Protein AF-A0A372EVT5-F1 (afdb_monomer)

pLDDT: mean 82.45, std 13.85, range [43.69, 95.5]

Nearest PDB structures (foldseek):
  3b7c-assembly1_A-2  TM=5.847E-01  e=1.276E-02  Shewanella oneidensis MR-1
  1mwt-assembly2_B  TM=5.780E-01  e=2.822E-02  Staphylococcus aureus
  6w3f-assembly2_B  TM=5.045E-01  e=1.356E-02  synthetic construct
  1tuh-assembly1_A-2  TM=5.624E-01  e=3.831E-02  uncultured bacterium
  7yyh-assembly1_P  TM=3.808E-01  e=1.764E-01  Homo sapiens

Foldseek 3Di:
DDPPPDQPFDDAQAAEPPHTHDPLVRVLVVCQQQLVLVVSLCSQQVPQVPHSVVCVVVSVVSCVVAVRHADHKHWPDWDADPQGKIKTWMWGHHPPDPQTKIKIWIWHQDPNDIHTHDIDIDSDVVVVVVVVD

Solvent-accessible surface area (backbone atoms only — not comparable to full-atom values): 7514 Å² total; per-residue (Å²): 135,85,80,79,82,64,82,72,70,37,82,65,71,38,50,42,87,90,54,83,46,46,54,63,59,33,58,33,49,49,26,47,39,56,25,39,39,66,63,21,44,54,66,44,30,76,62,42,83,62,58,55,73,78,45,48,65,65,36,54,52,46,40,72,76,31,66,73,31,38,76,48,46,32,36,81,43,69,49,79,46,91,92,61,31,37,39,37,36,32,39,33,36,40,96,87,47,98,66,39,41,24,37,35,42,30,33,33,66,56,98,85,41,71,39,40,66,46,73,50,71,36,70,44,57,67,66,54,54,58,77,75,112

Mean predicted aligned error: 7.37 Å

Secondary structure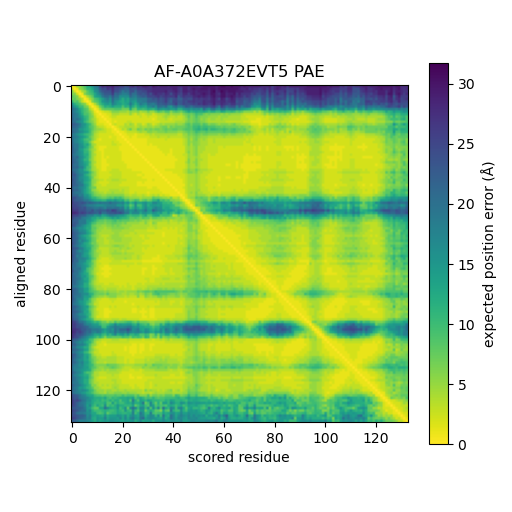 (DSSP, 8-state):
--------PPPPSSB-TTPPP-HHHHHHHHHHHHT-HHHHHHHHHTTTSS-THHHHHHHHHHHHH-TT--SEEEEEEEEE-TTS-EEEEEEEEETTEEEEEEEEEEEEEETTEEEEEEEEEES-HHHHHHTT-

Structure (mmCIF, N/CA/C/O backbone):
data_AF-A0A372EVT5-F1
#
_entry.id   AF-A0A372EVT5-F1
#
loop_
_atom_site.group_PDB
_atom_site.id
_atom_site.type_symbol
_atom_site.label_atom_id
_atom_site.label_alt_id
_atom_site.label_comp_id
_atom_site.label_asym_id
_atom_site.label_entity_id
_atom_site.label_seq_id
_atom_site.pdbx_PDB_ins_code
_atom_site.Cartn_x
_atom_site.Cartn_y
_atom_site.Cartn_z
_atom_site.occupancy
_atom_site.B_iso_or_equiv
_atom_site.auth_seq_id
_atom_site.auth_comp_id
_atom_site.auth_asym_id
_atom_site.auth_atom_id
_atom_site.pdbx_PDB_model_num
ATOM 1 N N . MET A 1 1 ? -18.360 27.352 20.301 1.00 43.69 1 MET A N 1
ATOM 2 C CA . MET A 1 1 ? -18.389 26.711 18.971 1.00 43.69 1 MET A CA 1
ATOM 3 C C . MET A 1 1 ? -17.326 25.631 18.978 1.00 43.69 1 MET A C 1
ATOM 5 O O . MET A 1 1 ? -16.151 25.964 18.977 1.00 43.69 1 MET A O 1
ATOM 9 N N . ALA A 1 2 ? -17.726 24.369 19.123 1.00 45.50 2 ALA A N 1
ATOM 10 C CA . ALA A 1 2 ? -16.804 23.247 19.009 1.00 45.50 2 ALA A CA 1
ATOM 11 C C . ALA A 1 2 ? -16.562 22.998 17.514 1.00 45.50 2 ALA A C 1
ATOM 13 O O . ALA A 1 2 ? -17.506 22.678 16.794 1.00 45.50 2 ALA A O 1
ATOM 14 N N . LEU A 1 3 ? -15.332 23.214 17.042 1.00 46.44 3 LEU A N 1
ATOM 15 C CA . LEU A 1 3 ? -14.901 22.692 15.749 1.00 46.44 3 LEU A CA 1
ATOM 16 C C . LEU A 1 3 ? -14.783 21.176 15.912 1.00 46.44 3 LEU A C 1
ATOM 18 O O . LEU A 1 3 ? -13.859 20.691 16.562 1.00 46.44 3 LEU A O 1
ATOM 22 N N . CYS A 1 4 ? -15.733 20.432 15.355 1.00 46.97 4 CYS A N 1
ATOM 23 C CA . CYS A 1 4 ? -15.548 19.009 15.128 1.00 46.97 4 CYS A CA 1
ATOM 24 C C . CYS A 1 4 ? -14.438 18.869 14.082 1.00 46.97 4 CYS A C 1
ATOM 26 O O . CYS A 1 4 ? -14.676 19.108 12.899 1.00 46.97 4 CYS A O 1
ATOM 28 N N . ALA A 1 5 ? -13.225 18.530 14.516 1.00 47.09 5 ALA A N 1
ATOM 29 C CA . ALA A 1 5 ? -12.211 17.990 13.626 1.00 47.09 5 ALA A CA 1
ATOM 30 C C . ALA A 1 5 ? -12.727 16.624 13.155 1.00 47.09 5 ALA A C 1
ATOM 32 O O . ALA A 1 5 ? -12.564 15.615 13.837 1.00 47.09 5 ALA A O 1
ATOM 33 N N . GLY A 1 6 ? -13.468 16.616 12.045 1.00 51.91 6 GLY A N 1
ATOM 34 C CA . GLY A 1 6 ? -13.701 15.382 11.305 1.00 51.91 6 GLY A CA 1
ATOM 35 C C . GLY A 1 6 ? -12.352 14.817 10.850 1.00 51.91 6 GLY A C 1
ATOM 36 O O . GLY A 1 6 ? -11.395 15.590 10.729 1.00 51.91 6 GLY A O 1
ATOM 37 N N . PRO A 1 7 ? -12.245 13.497 10.623 1.00 50.44 7 PRO A N 1
ATOM 38 C CA . PRO A 1 7 ? -11.045 12.940 10.016 1.00 50.44 7 PRO A CA 1
ATOM 39 C C . PRO A 1 7 ? -10.782 13.701 8.713 1.00 50.44 7 PRO A C 1
ATOM 41 O O . PRO A 1 7 ? -11.707 13.921 7.927 1.00 50.44 7 PRO A O 1
ATOM 44 N N . ALA A 1 8 ? -9.553 14.185 8.532 1.00 51.84 8 ALA A N 1
ATOM 45 C CA . ALA A 1 8 ? -9.148 14.773 7.269 1.00 51.84 8 ALA A CA 1
ATOM 46 C C . ALA A 1 8 ? -9.315 13.679 6.210 1.00 51.84 8 ALA A C 1
ATOM 48 O O . ALA A 1 8 ? -8.655 12.647 6.275 1.00 51.84 8 ALA A O 1
ATOM 49 N N . MET A 1 9 ? -10.275 13.850 5.301 1.00 57.94 9 MET A N 1
ATOM 50 C CA . MET A 1 9 ? -10.335 12.990 4.129 1.00 57.94 9 MET A CA 1
ATOM 51 C C . MET A 1 9 ? -9.080 13.294 3.316 1.00 57.94 9 MET A C 1
ATOM 53 O O . MET A 1 9 ? -8.897 14.438 2.890 1.00 57.94 9 MET A O 1
ATOM 57 N N . ALA A 1 10 ? -8.216 12.297 3.151 1.00 71.50 10 ALA A N 1
ATOM 58 C CA . ALA A 1 10 ? -7.014 12.424 2.343 1.00 71.50 10 ALA A CA 1
ATOM 59 C C . ALA A 1 10 ? -7.391 12.729 0.884 1.00 71.50 10 ALA A C 1
ATOM 61 O O . ALA A 1 10 ? -8.439 12.284 0.402 1.00 71.50 10 ALA A O 1
ATOM 62 N N . GLU A 1 11 ? -6.526 13.429 0.147 1.00 82.00 11 GLU A N 1
ATOM 63 C CA . GLU A 1 11 ? -6.609 13.370 -1.314 1.00 82.00 11 GLU A CA 1
ATOM 64 C C . GLU A 1 11 ? -6.221 11.949 -1.756 1.00 82.00 11 GLU A C 1
ATOM 66 O O . GLU A 1 11 ? -5.151 11.465 -1.376 1.00 82.00 11 GLU A O 1
ATOM 71 N N . PRO A 1 12 ? -7.082 11.248 -2.513 1.00 89.62 12 PRO A N 1
ATOM 72 C CA . PRO A 1 12 ? -6.817 9.870 -2.889 1.00 89.62 12 PRO A CA 1
ATOM 73 C C . PRO A 1 12 ? -5.645 9.787 -3.868 1.00 89.62 12 PRO A C 1
ATOM 75 O O . PRO A 1 12 ? -5.625 10.474 -4.888 1.00 89.62 12 PRO A O 1
ATOM 78 N N . VAL A 1 13 ? -4.693 8.900 -3.580 1.00 93.00 13 VAL A N 1
ATOM 79 C CA . VAL A 1 13 ? -3.556 8.604 -4.463 1.00 93.00 13 VAL A CA 1
ATOM 80 C C . VAL A 1 13 ? -3.992 7.689 -5.602 1.00 93.00 13 VAL A C 1
ATOM 82 O O . VAL A 1 13 ? -3.556 7.846 -6.741 1.00 93.00 13 VAL A O 1
ATOM 85 N N . CYS A 1 14 ? -4.866 6.734 -5.290 1.00 92.25 14 CYS A N 1
ATOM 86 C CA . CYS A 1 14 ? -5.422 5.781 -6.243 1.00 92.25 14 CYS A CA 1
ATOM 87 C C . CYS A 1 14 ? -6.884 6.106 -6.553 1.00 92.25 14 CYS A C 1
ATOM 89 O O . CYS A 1 14 ? -7.592 6.674 -5.725 1.00 92.25 14 CYS A O 1
ATOM 91 N N . GLU A 1 15 ? -7.383 5.702 -7.723 1.00 93.38 15 GLU A N 1
ATOM 92 C CA . GLU A 1 15 ? -8.813 5.830 -8.028 1.00 93.38 15 GLU A CA 1
ATOM 93 C C . GLU A 1 15 ? -9.647 5.059 -6.989 1.00 93.38 15 GLU A C 1
ATOM 95 O O . GLU A 1 15 ? -9.461 3.855 -6.817 1.00 93.38 15 GLU A O 1
ATOM 100 N N . MET A 1 16 ? -10.577 5.732 -6.299 1.00 89.75 16 MET A N 1
ATOM 101 C CA . MET A 1 16 ? -11.230 5.146 -5.120 1.00 89.75 16 MET A CA 1
ATOM 102 C C . MET A 1 16 ? -12.525 4.372 -5.380 1.00 89.75 16 MET A C 1
ATOM 104 O O . MET A 1 16 ? -13.017 3.752 -4.452 1.00 89.75 16 MET A O 1
ATOM 108 N N . ARG A 1 17 ? -13.118 4.367 -6.581 1.00 85.06 17 ARG A N 1
ATOM 109 C CA . ARG A 1 17 ? -14.335 3.577 -6.927 1.00 85.06 17 ARG A CA 1
ATOM 110 C C . ARG A 1 17 ? -15.441 3.496 -5.845 1.00 85.06 17 ARG A C 1
ATOM 112 O O . ARG A 1 17 ? -16.116 2.479 -5.710 1.00 85.06 17 ARG A O 1
ATOM 119 N N . GLY A 1 18 ? -15.661 4.583 -5.100 1.00 82.44 18 GLY A N 1
ATOM 120 C CA . GLY A 1 18 ? -16.662 4.665 -4.024 1.00 82.44 18 GLY A CA 1
ATOM 121 C C . GLY A 1 18 ? -16.158 4.334 -2.609 1.00 82.44 18 GLY A C 1
ATOM 122 O O . GLY A 1 18 ? -16.954 4.350 -1.674 1.00 82.44 18 GLY A O 1
ATOM 123 N N . ALA A 1 19 ? -14.866 4.059 -2.443 1.00 89.38 19 ALA A N 1
ATOM 124 C CA . ALA A 1 19 ? -14.169 3.941 -1.166 1.00 89.38 19 ALA A CA 1
ATOM 125 C C . ALA A 1 19 ? -13.772 5.316 -0.590 1.00 89.38 19 ALA A C 1
ATOM 127 O O . ALA A 1 19 ? -13.763 6.329 -1.293 1.00 89.38 19 ALA A O 1
ATOM 128 N N . GLU A 1 20 ? -13.436 5.340 0.701 1.00 91.31 20 GLU A N 1
ATOM 129 C CA . GLU A 1 20 ? -12.976 6.535 1.422 1.00 91.31 20 GLU A CA 1
ATOM 130 C C . GLU A 1 20 ? -11.455 6.531 1.579 1.00 91.31 20 GLU A C 1
ATOM 132 O O . GLU A 1 20 ? -10.876 5.495 1.882 1.00 91.31 20 GLU A O 1
ATOM 137 N N . ALA A 1 21 ? -10.804 7.675 1.389 1.00 91.69 21 ALA A N 1
ATOM 138 C CA . ALA A 1 21 ? -9.355 7.783 1.503 1.00 91.69 21 ALA A CA 1
ATOM 139 C C . ALA A 1 21 ? -8.927 7.992 2.962 1.00 91.69 21 ALA A C 1
ATOM 141 O O . ALA A 1 21 ? -9.398 8.915 3.630 1.00 91.69 21 ALA A O 1
ATOM 142 N N . TYR A 1 22 ? -8.014 7.146 3.439 1.00 90.31 22 TYR A N 1
ATOM 143 C CA . TYR A 1 22 ? -7.432 7.231 4.779 1.00 90.31 22 TYR A CA 1
ATOM 144 C C . TYR A 1 22 ? -5.963 7.635 4.679 1.00 90.31 22 TYR A C 1
ATOM 146 O O . TYR A 1 22 ? -5.194 6.943 4.015 1.00 90.31 22 TYR A O 1
ATOM 154 N N . ASP A 1 23 ? -5.558 8.693 5.389 1.00 90.19 23 ASP A N 1
ATOM 155 C CA . ASP A 1 23 ? -4.210 9.280 5.293 1.00 90.19 23 ASP A CA 1
ATOM 156 C C . ASP A 1 23 ? -3.080 8.239 5.364 1.00 90.19 23 ASP A C 1
ATOM 158 O O . ASP A 1 23 ? -2.168 8.256 4.541 1.00 90.19 23 ASP A O 1
ATOM 162 N N . VAL A 1 24 ? -3.147 7.296 6.314 1.00 89.00 24 VAL A N 1
ATOM 163 C CA . VAL A 1 24 ? -2.105 6.267 6.480 1.00 89.00 24 VAL A CA 1
ATOM 164 C C . VAL A 1 24 ? -2.037 5.306 5.288 1.00 89.00 24 VAL A C 1
ATOM 166 O O . VAL A 1 24 ? -0.950 4.909 4.875 1.00 89.00 24 VAL A O 1
ATOM 169 N N . LEU A 1 25 ? -3.189 4.957 4.709 1.00 92.62 25 LEU A N 1
ATOM 170 C CA . LEU A 1 25 ? -3.279 4.036 3.578 1.00 92.62 25 LEU A CA 1
ATOM 171 C C . LEU A 1 25 ? -2.830 4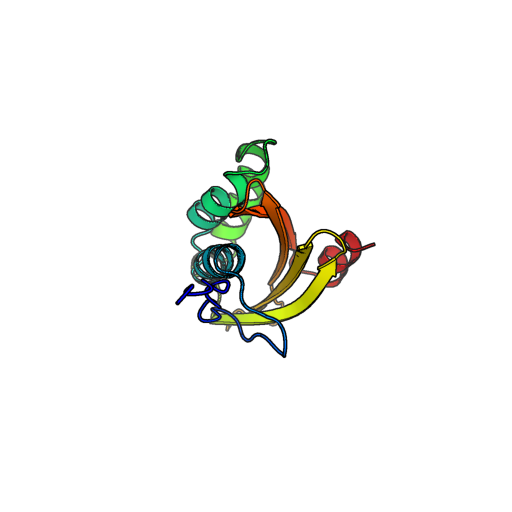.731 2.293 1.00 92.62 25 LEU A C 1
ATOM 173 O O . LEU A 1 25 ? -2.027 4.174 1.548 1.00 92.62 25 LEU A O 1
ATOM 177 N N . GLU A 1 26 ? -3.277 5.965 2.061 1.00 93.88 26 GLU A N 1
ATOM 178 C CA . GLU A 1 26 ? -2.848 6.765 0.911 1.00 93.88 26 GLU A CA 1
ATOM 179 C C . GLU A 1 26 ? -1.347 7.073 0.965 1.00 93.88 26 GLU A C 1
ATOM 181 O O . GLU A 1 26 ? -0.656 6.921 -0.041 1.00 93.88 26 GLU A O 1
ATOM 186 N N . ALA A 1 27 ? -0.803 7.411 2.139 1.00 92.00 27 ALA A N 1
ATOM 187 C CA . ALA A 1 27 ? 0.629 7.653 2.301 1.00 92.00 27 ALA A CA 1
ATOM 188 C C . ALA A 1 27 ? 1.475 6.417 1.955 1.00 92.00 27 ALA A C 1
ATOM 190 O O . ALA A 1 27 ? 2.520 6.555 1.324 1.00 92.00 27 ALA A O 1
ATOM 191 N N . SER A 1 28 ? 1.034 5.212 2.329 1.00 92.81 28 SER A N 1
ATOM 192 C CA . SER A 1 28 ? 1.710 3.971 1.935 1.00 92.81 28 SER A CA 1
ATOM 193 C C . SER A 1 28 ? 1.539 3.666 0.445 1.00 92.81 28 SER A C 1
ATOM 195 O O . SER A 1 28 ? 2.513 3.316 -0.221 1.00 92.81 28 SER A O 1
ATOM 197 N N . LYS A 1 29 ? 0.335 3.849 -0.113 1.00 94.88 29 LYS A N 1
ATOM 198 C CA . LYS A 1 29 ? 0.078 3.649 -1.549 1.00 94.88 29 LYS A CA 1
ATOM 199 C C . LYS A 1 29 ? 0.891 4.606 -2.423 1.00 94.88 29 LYS A C 1
ATOM 201 O O . LYS A 1 29 ? 1.320 4.198 -3.496 1.00 94.88 29 LYS A O 1
ATOM 206 N N . ALA A 1 30 ? 1.154 5.830 -1.963 1.00 95.50 30 ALA A N 1
ATOM 207 C CA . ALA A 1 30 ? 1.984 6.801 -2.675 1.00 95.50 30 ALA A CA 1
ATOM 208 C C . ALA A 1 30 ? 3.415 6.309 -2.895 1.00 95.50 30 ALA A C 1
ATOM 210 O O . ALA A 1 30 ? 3.943 6.464 -3.994 1.00 95.50 30 ALA A O 1
ATOM 211 N N . GLU A 1 31 ? 4.042 5.712 -1.881 1.00 95.12 31 GLU A N 1
ATOM 212 C CA . GLU A 1 31 ? 5.407 5.198 -2.032 1.00 95.12 31 GLU A CA 1
ATOM 213 C C . GLU A 1 31 ? 5.425 3.911 -2.856 1.00 95.12 31 GLU A C 1
ATOM 215 O O . GLU A 1 31 ? 6.266 3.760 -3.740 1.00 95.12 31 GLU A O 1
ATOM 220 N N . PHE A 1 32 ? 4.425 3.042 -2.664 1.00 94.00 32 PHE A N 1
ATOM 221 C CA . PHE A 1 32 ? 4.270 1.838 -3.478 1.00 94.00 32 PHE A CA 1
ATOM 222 C C . PHE A 1 32 ? 4.095 2.176 -4.967 1.00 94.00 32 PHE A C 1
ATOM 224 O O . PHE A 1 32 ? 4.736 1.562 -5.814 1.00 94.00 32 PHE A O 1
ATOM 231 N N . LEU A 1 33 ? 3.290 3.199 -5.290 1.00 95.19 33 LEU A N 1
ATOM 232 C CA . LEU A 1 33 ? 3.082 3.693 -6.656 1.00 95.19 33 LEU A CA 1
ATOM 233 C C . LEU A 1 33 ? 4.392 4.165 -7.301 1.00 95.19 33 LEU A C 1
ATOM 235 O O . LEU A 1 33 ? 4.635 3.867 -8.464 1.00 95.19 33 LEU A O 1
ATOM 239 N N . LYS A 1 34 ? 5.249 4.862 -6.547 1.00 94.94 34 LYS A N 1
ATOM 240 C CA . LYS A 1 34 ? 6.547 5.361 -7.033 1.00 94.94 34 LYS A CA 1
ATOM 241 C C . LYS A 1 34 ? 7.627 4.279 -7.137 1.00 94.94 34 LYS A C 1
ATOM 243 O O . LYS A 1 34 ? 8.702 4.568 -7.652 1.00 94.94 34 LYS A O 1
ATOM 248 N N . GLY A 1 35 ? 7.378 3.079 -6.611 1.00 92.94 35 GLY A N 1
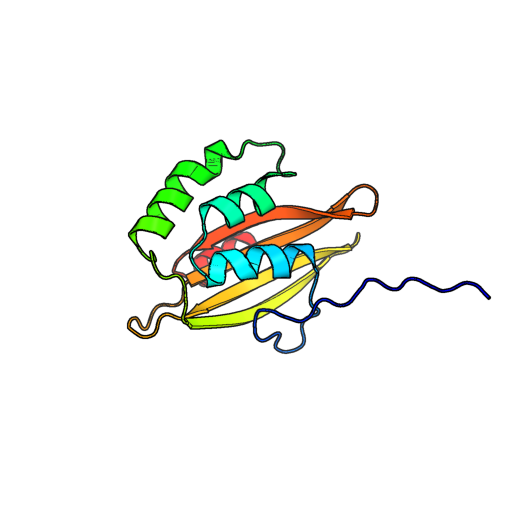ATOM 249 C CA . GLY A 1 35 ? 8.398 2.036 -6.476 1.00 92.94 35 GLY A CA 1
ATOM 250 C C . GLY A 1 35 ? 9.379 2.272 -5.323 1.00 92.94 35 GLY A C 1
ATOM 251 O O . GLY A 1 35 ? 10.395 1.586 -5.237 1.00 92.94 35 GLY A O 1
ATOM 252 N N . ASP A 1 36 ? 9.087 3.209 -4.413 1.00 94.75 36 ASP A N 1
ATOM 253 C CA . ASP A 1 36 ? 9.872 3.416 -3.192 1.00 94.75 36 ASP A CA 1
ATOM 254 C C . ASP A 1 36 ? 9.439 2.404 -2.120 1.00 94.75 36 ASP A C 1
ATOM 256 O O . ASP A 1 36 ? 8.744 2.709 -1.144 1.00 94.75 36 ASP A O 1
ATOM 260 N N . PHE A 1 37 ? 9.797 1.142 -2.363 1.00 92.06 37 PHE A N 1
ATOM 261 C CA . PHE A 1 37 ? 9.357 0.019 -1.541 1.00 92.06 37 PHE A CA 1
ATOM 262 C C . PHE A 1 37 ? 9.995 0.010 -0.147 1.00 92.06 37 PHE A C 1
ATOM 264 O O . PHE A 1 37 ? 9.370 -0.464 0.800 1.00 92.06 37 PHE A O 1
ATOM 271 N N . GLU A 1 38 ? 11.188 0.586 0.007 1.00 91.56 38 GLU A N 1
ATOM 272 C CA . GLU A 1 38 ? 11.841 0.745 1.311 1.00 91.56 38 GLU A CA 1
ATOM 273 C C . GLU A 1 38 ? 11.049 1.715 2.197 1.00 91.56 38 GLU A C 1
ATOM 275 O O . GLU A 1 38 ? 10.659 1.362 3.312 1.00 91.56 38 GLU A O 1
ATOM 280 N N . THR A 1 39 ? 10.705 2.900 1.676 1.00 91.50 39 THR A N 1
ATOM 281 C CA . THR A 1 39 ? 9.890 3.869 2.420 1.00 91.50 39 THR A CA 1
ATOM 282 C C . THR A 1 39 ? 8.470 3.341 2.655 1.00 91.50 39 THR A C 1
ATOM 284 O O . THR A 1 39 ? 7.885 3.573 3.719 1.00 91.50 39 THR A O 1
ATOM 287 N N . PHE A 1 40 ? 7.899 2.599 1.700 1.00 91.69 40 PHE A N 1
ATOM 288 C CA . PHE A 1 40 ? 6.633 1.887 1.903 1.00 91.69 40 PHE A CA 1
ATOM 289 C C . PHE A 1 40 ? 6.716 0.920 3.094 1.00 91.69 40 PHE A C 1
ATOM 291 O O . PHE A 1 40 ? 5.845 0.952 3.969 1.00 91.69 40 PHE A O 1
ATOM 298 N N . ALA A 1 41 ? 7.761 0.091 3.150 1.00 88.06 41 ALA A N 1
ATOM 299 C CA . ALA A 1 41 ? 7.955 -0.884 4.214 1.00 88.06 41 ALA A CA 1
ATOM 300 C C . ALA A 1 41 ? 8.151 -0.206 5.574 1.00 88.06 41 ALA A C 1
ATOM 302 O O . ALA A 1 41 ? 7.571 -0.650 6.563 1.00 88.06 41 ALA A O 1
ATOM 303 N N . ASP A 1 42 ? 8.880 0.906 5.634 1.00 87.25 42 ASP A N 1
ATOM 304 C CA . ASP A 1 42 ? 9.065 1.680 6.865 1.00 87.25 42 ASP A CA 1
ATOM 305 C C . ASP A 1 42 ? 7.737 2.255 7.381 1.00 87.25 42 ASP A C 1
ATOM 307 O O . ASP A 1 42 ? 7.417 2.137 8.566 1.00 87.25 42 ASP A O 1
ATOM 311 N N . LYS A 1 43 ? 6.911 2.813 6.486 1.00 84.56 43 LYS A N 1
ATOM 312 C CA . LYS A 1 43 ? 5.581 3.343 6.836 1.00 84.56 43 LYS A CA 1
ATOM 313 C C . LYS A 1 43 ? 4.636 2.243 7.315 1.00 84.56 43 LYS A C 1
ATOM 315 O O . LYS A 1 43 ? 3.882 2.458 8.262 1.00 84.56 43 LYS A O 1
ATOM 320 N N . ALA A 1 44 ? 4.668 1.078 6.672 1.00 81.12 44 ALA A N 1
ATOM 321 C CA . ALA A 1 44 ? 3.773 -0.024 7.003 1.00 81.12 44 ALA A CA 1
ATOM 322 C C . ALA A 1 44 ? 4.217 -0.823 8.246 1.00 81.12 44 ALA A C 1
ATOM 324 O O . ALA A 1 44 ? 3.374 -1.325 8.985 1.00 81.12 44 ALA A O 1
ATOM 325 N N . SER A 1 45 ? 5.525 -0.912 8.515 1.00 75.25 45 SER A N 1
ATOM 326 C CA . SER A 1 45 ? 6.090 -1.701 9.622 1.00 75.25 45 SER A CA 1
ATOM 327 C C . SER A 1 45 ? 6.205 -0.955 10.949 1.00 75.25 45 SER A C 1
ATOM 329 O O . SER A 1 45 ? 6.354 -1.611 11.981 1.00 75.25 45 SER A O 1
ATOM 331 N N . ALA A 1 46 ? 6.077 0.379 10.959 1.00 66.81 46 ALA A N 1
ATOM 332 C CA . ALA A 1 46 ? 6.199 1.213 12.161 1.00 66.81 46 ALA A CA 1
ATOM 333 C C . ALA A 1 46 ? 5.314 0.762 13.345 1.00 66.81 46 ALA A C 1
ATOM 335 O O . ALA A 1 46 ? 5.572 1.134 14.489 1.00 66.81 46 ALA A O 1
ATOM 336 N N . VAL A 1 47 ? 4.279 -0.045 13.084 1.00 58.56 47 VAL A N 1
ATOM 337 C CA . VAL A 1 47 ? 3.289 -0.485 14.077 1.00 58.56 47 VAL A CA 1
ATOM 338 C C . VAL A 1 47 ? 3.195 -2.007 14.215 1.00 58.56 47 VAL A C 1
ATOM 340 O O . VAL A 1 47 ? 2.775 -2.494 15.264 1.00 58.56 47 VAL A O 1
ATOM 343 N N . MET A 1 48 ? 3.612 -2.781 13.209 1.00 61.28 48 MET A N 1
ATOM 344 C CA . MET A 1 48 ? 3.293 -4.212 13.130 1.00 61.28 48 MET A CA 1
ATOM 345 C C . MET A 1 48 ? 3.887 -5.075 14.258 1.00 61.28 48 MET A C 1
ATOM 347 O O . MET A 1 48 ? 3.429 -6.197 14.445 1.00 61.28 48 MET A O 1
ATOM 351 N N . GLY A 1 49 ? 4.842 -4.586 15.059 1.00 53.56 49 GLY A N 1
ATOM 352 C CA . GLY A 1 49 ? 5.382 -5.276 16.246 1.00 53.56 49 GLY A CA 1
ATOM 353 C C . GLY A 1 49 ? 6.217 -6.535 15.944 1.00 53.56 49 GLY A C 1
ATOM 354 O O . GLY A 1 49 ? 7.183 -6.810 16.650 1.00 53.56 49 GLY A O 1
ATOM 355 N N . SER A 1 50 ? 5.899 -7.260 14.871 1.00 51.69 50 SER A N 1
ATOM 356 C CA . SER A 1 50 ? 6.747 -8.205 14.149 1.00 51.69 50 SER A CA 1
ATOM 357 C C . SER A 1 50 ? 7.554 -7.428 13.109 1.00 51.69 50 SER A C 1
ATOM 359 O O . SER A 1 50 ? 6.974 -6.767 12.249 1.00 51.69 50 SER A O 1
ATOM 361 N N . GLY A 1 51 ? 8.878 -7.455 13.251 1.00 57.41 51 GLY A N 1
ATOM 362 C CA . GLY A 1 51 ? 9.806 -6.503 12.647 1.00 57.41 51 GLY A CA 1
ATOM 363 C C . GLY A 1 51 ? 9.686 -6.312 11.137 1.00 57.41 51 GLY A C 1
ATOM 364 O O . GLY A 1 51 ? 9.380 -7.240 10.382 1.00 57.41 51 GLY A O 1
ATOM 365 N N . ARG A 1 52 ? 10.018 -5.081 10.738 1.00 71.31 52 ARG A N 1
ATOM 366 C CA . ARG A 1 52 ? 10.432 -4.666 9.394 1.00 71.31 52 ARG A CA 1
ATOM 367 C C . ARG A 1 52 ? 11.198 -5.756 8.639 1.00 71.31 52 ARG A C 1
ATOM 369 O O . ARG A 1 52 ? 10.893 -5.989 7.480 1.00 71.31 52 ARG A O 1
ATOM 376 N N . ASP A 1 53 ? 12.061 -6.485 9.338 1.00 73.69 53 ASP A N 1
ATOM 377 C CA . ASP A 1 53 ? 12.870 -7.601 8.845 1.00 73.69 53 ASP A CA 1
ATOM 378 C C . ASP A 1 53 ? 12.071 -8.659 8.054 1.00 73.69 53 ASP A C 1
ATOM 380 O O . ASP A 1 53 ? 12.578 -9.257 7.110 1.00 73.69 53 ASP A O 1
ATOM 384 N N . SER A 1 54 ? 10.799 -8.893 8.406 1.00 75.50 54 SER A N 1
ATOM 385 C CA . SER A 1 54 ? 9.926 -9.837 7.682 1.00 75.50 54 SER A CA 1
ATOM 386 C C . SER A 1 54 ? 9.516 -9.360 6.284 1.00 75.50 54 SER A C 1
ATOM 388 O O . SER A 1 54 ? 9.065 -10.162 5.466 1.00 75.50 54 SER A O 1
ATOM 390 N N . LEU A 1 55 ? 9.675 -8.065 6.008 1.00 80.44 55 LEU A N 1
ATOM 391 C CA . LEU A 1 55 ? 9.391 -7.444 4.721 1.00 80.44 55 LEU A CA 1
ATOM 392 C C . LEU A 1 55 ? 10.644 -7.303 3.855 1.00 80.44 55 LEU A C 1
ATOM 394 O O . LEU A 1 55 ? 10.493 -7.114 2.656 1.00 80.44 55 LEU A O 1
ATOM 398 N N . ASP A 1 56 ? 11.853 -7.436 4.405 1.00 85.25 56 ASP A N 1
ATOM 399 C CA . ASP A 1 56 ? 13.100 -7.133 3.688 1.00 85.25 56 ASP A CA 1
ATOM 400 C C . ASP A 1 56 ? 13.250 -7.931 2.383 1.00 85.25 56 ASP A C 1
ATOM 402 O O . ASP A 1 56 ? 13.466 -7.353 1.319 1.00 85.25 56 ASP A O 1
ATOM 406 N N . GLU A 1 57 ? 13.091 -9.257 2.435 1.00 87.06 57 GLU A N 1
ATOM 407 C CA . GLU A 1 57 ? 13.203 -10.114 1.245 1.00 87.06 57 GLU A CA 1
ATOM 408 C C . GLU A 1 57 ? 12.082 -9.840 0.216 1.00 87.06 57 GLU A C 1
ATOM 410 O O . GLU A 1 57 ? 12.404 -9.580 -0.950 1.00 87.06 57 GLU A O 1
ATOM 415 N N . PRO A 1 58 ? 10.787 -9.813 0.600 1.00 85.62 58 PRO A N 1
ATOM 416 C CA . PRO A 1 58 ? 9.708 -9.434 -0.314 1.00 85.62 58 PRO A CA 1
ATOM 417 C C . PRO A 1 58 ? 9.888 -8.050 -0.963 1.00 85.62 58 PRO A C 1
ATOM 419 O O . PRO A 1 58 ? 9.600 -7.876 -2.148 1.00 85.62 58 PRO A O 1
ATOM 422 N N . ILE A 1 59 ? 10.375 -7.066 -0.206 1.00 90.00 59 ILE A N 1
ATOM 423 C CA . ILE A 1 59 ? 10.587 -5.688 -0.667 1.00 90.00 59 ILE A CA 1
ATOM 424 C C . ILE A 1 59 ? 11.764 -5.604 -1.636 1.00 90.00 59 ILE A C 1
ATOM 426 O O . ILE A 1 59 ? 11.628 -5.003 -2.702 1.00 90.00 59 ILE A O 1
ATOM 430 N N . ALA A 1 60 ? 12.876 -6.277 -1.337 1.00 89.75 60 ALA A N 1
ATOM 431 C CA . ALA A 1 60 ? 14.010 -6.368 -2.252 1.00 89.75 60 ALA A CA 1
ATOM 432 C C . ALA A 1 60 ? 13.610 -7.020 -3.587 1.00 89.75 60 ALA A C 1
ATOM 434 O O . ALA A 1 60 ? 14.032 -6.574 -4.658 1.00 89.75 60 ALA A O 1
ATOM 435 N N . GLN A 1 61 ? 12.751 -8.044 -3.546 1.00 88.69 61 GLN A N 1
ATOM 436 C CA . GLN A 1 61 ? 12.217 -8.668 -4.753 1.00 88.69 61 GLN A CA 1
ATOM 437 C C . GLN A 1 61 ? 11.338 -7.699 -5.559 1.00 88.69 61 GLN A C 1
ATOM 439 O O . GLN A 1 61 ? 11.494 -7.619 -6.779 1.00 88.69 61 GLN A O 1
ATOM 444 N N . LEU A 1 62 ? 10.446 -6.944 -4.905 1.00 87.69 62 LEU A N 1
ATOM 445 C CA . LEU A 1 62 ? 9.636 -5.919 -5.575 1.00 87.69 62 LEU A CA 1
ATOM 446 C C . LEU A 1 62 ? 10.505 -4.841 -6.222 1.00 87.69 62 LEU A C 1
ATOM 448 O O . LEU A 1 62 ? 10.277 -4.512 -7.382 1.00 87.69 62 LEU A O 1
ATOM 452 N N . ALA A 1 63 ? 11.522 -4.345 -5.517 1.00 89.81 63 ALA A N 1
ATOM 453 C CA . ALA A 1 63 ? 12.447 -3.346 -6.046 1.00 89.81 63 ALA A CA 1
ATOM 454 C C . ALA A 1 63 ? 13.206 -3.853 -7.282 1.00 89.81 63 ALA A C 1
ATOM 456 O O . ALA A 1 63 ? 13.433 -3.097 -8.224 1.00 89.81 63 ALA A O 1
ATOM 457 N N . GLY A 1 64 ? 13.555 -5.144 -7.315 1.00 88.25 64 GLY A N 1
ATOM 458 C CA . GLY A 1 64 ? 14.170 -5.771 -8.484 1.00 88.25 64 GLY A CA 1
ATOM 459 C C . GLY A 1 64 ? 13.217 -5.943 -9.674 1.00 88.25 64 GLY A C 1
ATOM 460 O O . GLY A 1 64 ? 13.645 -5.819 -10.820 1.00 88.25 64 GLY A O 1
ATOM 461 N N . LEU A 1 65 ? 11.937 -6.231 -9.420 1.00 87.19 65 LEU A N 1
ATOM 462 C CA . LEU A 1 65 ? 10.928 -6.455 -10.464 1.00 87.19 65 LEU A CA 1
ATOM 463 C C . LEU A 1 65 ? 10.321 -5.155 -11.008 1.00 87.1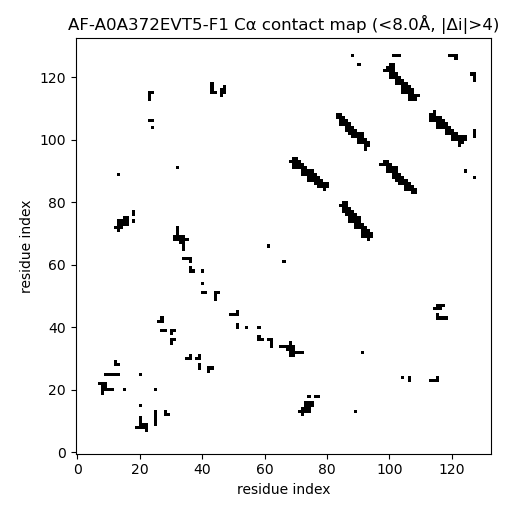9 65 LEU A C 1
ATOM 465 O O . LEU A 1 65 ? 10.008 -5.076 -12.195 1.00 87.19 65 LEU A O 1
ATOM 469 N N . PHE A 1 66 ? 10.155 -4.152 -10.148 1.00 88.56 66 PHE A N 1
ATOM 470 C CA . PHE A 1 66 ? 9.437 -2.908 -10.428 1.00 88.56 66 PHE A CA 1
ATOM 471 C C . PHE A 1 66 ? 10.252 -1.674 -10.005 1.00 88.56 66 PHE A C 1
ATOM 473 O O . PHE A 1 66 ? 9.766 -0.854 -9.228 1.00 88.56 66 PHE A O 1
ATOM 480 N N . PRO A 1 67 ? 11.486 -1.502 -10.510 1.00 88.56 67 PRO A N 1
ATOM 481 C CA . PRO A 1 67 ? 12.386 -0.438 -10.056 1.00 88.56 67 PRO A CA 1
ATOM 482 C C . PRO A 1 67 ? 11.867 0.983 -10.334 1.00 88.56 67 PRO A C 1
ATOM 484 O O . PRO A 1 67 ? 12.321 1.932 -9.705 1.00 88.56 67 PRO A O 1
ATOM 487 N N . GLU A 1 68 ? 10.933 1.139 -11.275 1.00 90.06 68 GLU A N 1
ATOM 488 C CA . GLU A 1 68 ? 10.297 2.420 -11.622 1.00 90.06 68 GLU A CA 1
ATOM 489 C C . GLU A 1 68 ? 8.887 2.569 -11.020 1.00 90.06 68 GLU A C 1
ATOM 491 O O . GLU A 1 68 ? 8.188 3.540 -11.307 1.00 90.06 68 GLU A O 1
ATOM 496 N N . GLY A 1 69 ? 8.445 1.599 -10.214 1.00 90.62 69 GLY A N 1
ATOM 497 C CA . GLY A 1 69 ? 7.094 1.562 -9.667 1.00 90.62 69 GLY A CA 1
ATOM 498 C C . GLY A 1 69 ? 6.025 1.266 -10.718 1.00 90.62 69 GLY A C 1
ATOM 499 O O . GLY A 1 69 ? 6.186 0.397 -11.580 1.00 90.62 69 GLY A O 1
ATOM 500 N N . PHE A 1 70 ? 4.897 1.968 -10.607 1.00 93.00 70 PHE A N 1
ATOM 501 C CA . PHE A 1 70 ? 3.677 1.706 -11.365 1.00 93.00 70 PHE A CA 1
ATOM 502 C C . PHE A 1 70 ? 3.126 2.990 -11.995 1.00 93.00 70 PHE A C 1
ATOM 504 O O . PHE A 1 70 ? 3.314 4.093 -11.492 1.00 93.00 70 PHE A O 1
ATOM 511 N N . GLU A 1 71 ? 2.407 2.850 -13.108 1.00 92.56 71 GLU A N 1
ATOM 512 C CA . GLU A 1 71 ? 1.863 3.992 -13.856 1.00 92.56 71 GLU A CA 1
ATOM 513 C C . GLU A 1 71 ? 0.565 4.519 -13.239 1.00 92.56 71 GLU A C 1
ATOM 515 O O . GLU A 1 71 ? 0.284 5.716 -13.262 1.00 92.56 71 GLU A O 1
ATOM 520 N N . SER A 1 72 ? -0.257 3.613 -12.715 1.00 92.44 72 SER A N 1
ATOM 521 C CA . SER A 1 72 ? -1.556 3.947 -12.140 1.00 92.44 72 SER A CA 1
ATOM 522 C C . SER A 1 72 ? -1.959 2.939 -11.078 1.00 92.44 72 SER A C 1
ATOM 524 O O . SER A 1 72 ? -1.479 1.802 -11.063 1.00 92.44 72 SER A O 1
ATOM 526 N N . CYS A 1 73 ? -2.876 3.349 -10.207 1.00 94.12 73 CYS A N 1
ATOM 527 C CA . CYS A 1 73 ? -3.467 2.473 -9.212 1.00 94.12 73 CYS A CA 1
ATOM 528 C C . CYS A 1 73 ? -4.951 2.765 -8.997 1.00 94.12 73 CYS A C 1
ATOM 530 O O . CYS A 1 73 ? -5.431 3.884 -9.191 1.00 94.12 73 CYS A O 1
ATOM 532 N N . GLN A 1 74 ? -5.678 1.735 -8.575 1.00 93.88 74 GLN A N 1
ATOM 533 C CA . GLN A 1 74 ? -7.100 1.807 -8.246 1.00 93.88 74 GLN A CA 1
ATOM 534 C C . GLN A 1 74 ? -7.390 0.942 -7.019 1.00 93.88 74 GLN A C 1
ATOM 536 O O . GLN A 1 74 ? -6.944 -0.204 -6.932 1.00 93.88 74 GLN A O 1
ATOM 541 N N . THR A 1 75 ? -8.162 1.476 -6.081 1.00 94.38 75 THR A N 1
ATOM 542 C CA . THR A 1 75 ? -8.712 0.716 -4.959 1.00 94.38 75 THR A CA 1
ATOM 543 C C . THR A 1 75 ? -9.933 -0.045 -5.470 1.00 94.38 75 THR A C 1
ATOM 545 O O . THR A 1 75 ? -10.942 0.551 -5.845 1.00 94.38 75 THR A O 1
ATOM 548 N N . VAL A 1 76 ? -9.841 -1.374 -5.536 1.00 92.25 76 VAL A N 1
ATOM 549 C CA . VAL A 1 76 ? -10.897 -2.237 -6.101 1.00 92.25 76 VAL A CA 1
ATOM 550 C C . VAL A 1 76 ? -11.849 -2.783 -5.043 1.00 92.25 76 VAL A C 1
ATOM 552 O O . VAL A 1 76 ? -12.967 -3.181 -5.365 1.00 92.25 76 VAL A O 1
ATOM 555 N N . LEU A 1 77 ? -11.417 -2.804 -3.783 1.00 92.50 77 LEU A N 1
ATOM 556 C CA . LEU A 1 77 ? -12.216 -3.246 -2.651 1.00 92.50 77 LEU A CA 1
ATOM 557 C C . LEU A 1 77 ? -11.824 -2.436 -1.418 1.00 92.50 77 LEU A C 1
ATOM 559 O O . LEU A 1 77 ? -10.641 -2.310 -1.119 1.00 92.50 77 LEU A O 1
ATOM 563 N N . GLN A 1 78 ? -12.819 -1.961 -0.676 1.00 94.38 78 GLN A N 1
ATOM 564 C CA . GLN A 1 78 ? -12.640 -1.477 0.686 1.00 94.38 78 GLN A CA 1
ATOM 565 C C . GLN A 1 78 ? -13.740 -2.063 1.570 1.00 94.38 78 GLN A C 1
ATOM 567 O O . GLN A 1 78 ? -14.916 -2.056 1.200 1.00 94.38 78 GLN A O 1
ATOM 572 N N . ARG A 1 79 ? -13.371 -2.561 2.750 1.00 93.62 79 ARG A N 1
ATOM 573 C CA . ARG A 1 79 ? -14.308 -3.025 3.773 1.00 93.62 79 ARG A CA 1
ATOM 574 C C . ARG A 1 79 ? -14.019 -2.331 5.095 1.00 93.62 79 ARG A C 1
ATOM 576 O O . ARG A 1 79 ? -12.868 -2.223 5.504 1.00 93.62 79 ARG A O 1
ATOM 583 N N . LYS A 1 80 ? -15.084 -1.909 5.774 1.00 92.81 80 LYS A N 1
ATOM 584 C CA . LYS A 1 80 ? -15.036 -1.397 7.145 1.00 92.81 80 LYS A CA 1
ATOM 585 C C . LYS A 1 80 ? -15.628 -2.442 8.078 1.00 92.81 80 LYS A C 1
ATOM 587 O O . LYS A 1 80 ? -16.755 -2.883 7.865 1.00 92.81 80 LYS A O 1
ATOM 592 N N . GLU A 1 81 ? -14.865 -2.836 9.083 1.00 90.12 81 GLU A N 1
ATOM 593 C CA . GLU A 1 81 ? -15.246 -3.849 10.064 1.00 90.12 81 GLU A CA 1
ATOM 594 C C . GLU A 1 81 ? -15.744 -3.203 11.370 1.00 90.12 81 GLU A C 1
ATOM 596 O O . GLU A 1 81 ? -15.375 -2.062 11.693 1.00 90.12 81 GLU A O 1
ATOM 601 N N . PRO A 1 82 ? -16.557 -3.921 12.168 1.00 85.38 82 PRO A N 1
ATOM 602 C CA . PRO A 1 82 ? -16.908 -3.493 13.518 1.00 85.38 82 PRO A CA 1
ATOM 603 C C . PRO A 1 82 ? -15.657 -3.180 14.352 1.00 85.38 82 PRO A C 1
ATOM 605 O O . PRO A 1 82 ? -14.693 -3.939 14.355 1.00 85.38 82 PRO A O 1
ATOM 608 N N . GLY A 1 83 ? -15.667 -2.050 15.062 1.00 83.00 83 GLY A N 1
ATOM 609 C CA . GLY A 1 83 ? -14.495 -1.552 15.798 1.00 83.00 83 GLY A CA 1
ATOM 610 C C . GLY A 1 83 ? -13.621 -0.571 15.010 1.00 83.00 83 GLY A C 1
ATOM 611 O O . GLY A 1 83 ? -12.692 -0.007 15.578 1.00 83.00 83 GLY A O 1
ATOM 612 N N . GLY A 1 84 ? -13.955 -0.304 13.742 1.00 87.06 84 GLY A N 1
ATOM 613 C CA . GLY A 1 84 ? -13.322 0.748 12.947 1.00 87.06 84 GLY A CA 1
ATOM 614 C C . GLY A 1 84 ? -12.090 0.298 12.170 1.00 87.06 84 GLY A C 1
ATOM 615 O O . GLY A 1 84 ? -11.368 1.147 11.674 1.00 87.06 84 GLY A O 1
ATOM 616 N N . MET A 1 85 ? -11.834 -1.005 12.039 1.00 92.56 85 MET A N 1
ATOM 617 C CA . MET A 1 85 ? -10.788 -1.494 11.138 1.00 92.56 85 MET A CA 1
ATOM 618 C C . MET A 1 85 ? -11.220 -1.318 9.675 1.00 92.56 85 MET A C 1
ATOM 620 O O . MET A 1 85 ? -12.374 -1.562 9.323 1.00 92.56 85 MET A O 1
ATOM 624 N N . VAL A 1 86 ? -10.286 -0.910 8.825 1.00 94.38 86 VAL A N 1
ATOM 625 C CA . VAL A 1 86 ? -10.456 -0.719 7.384 1.00 94.38 86 VAL A CA 1
ATOM 626 C C . VAL A 1 86 ? -9.506 -1.657 6.662 1.00 94.38 86 VAL A C 1
ATOM 628 O O . VAL A 1 86 ? -8.338 -1.765 7.015 1.00 94.38 86 VAL A O 1
ATOM 631 N N . GLN A 1 87 ? -10.024 -2.335 5.650 1.00 94.31 87 GLN A N 1
ATOM 632 C CA . GLN A 1 87 ? -9.307 -3.268 4.795 1.00 94.31 87 GLN A CA 1
ATOM 633 C C . GLN A 1 87 ? -9.438 -2.795 3.352 1.00 94.31 87 GLN A C 1
ATOM 635 O O . GLN A 1 87 ? -10.557 -2.563 2.898 1.00 94.31 87 GLN A O 1
ATOM 640 N N . GLU A 1 88 ? -8.330 -2.677 2.630 1.00 94.06 88 GLU A N 1
ATOM 641 C CA . GLU A 1 88 ? -8.291 -2.230 1.238 1.00 94.06 88 GLU A CA 1
ATOM 642 C C . GLU A 1 88 ? -7.535 -3.212 0.359 1.00 94.06 88 GLU A C 1
ATOM 644 O O . GLU A 1 88 ? -6.465 -3.677 0.735 1.00 94.06 88 GLU A O 1
ATOM 649 N N . VAL A 1 89 ? -8.054 -3.461 -0.844 1.00 93.75 89 VAL A N 1
ATOM 650 C CA . VAL A 1 89 ? -7.308 -4.083 -1.940 1.00 93.75 89 VAL A CA 1
ATOM 651 C C . VAL A 1 89 ? -7.145 -3.052 -3.045 1.00 93.75 89 VAL A C 1
ATOM 653 O O . VAL A 1 89 ? -8.128 -2.536 -3.581 1.00 93.75 89 VAL A O 1
ATOM 656 N N . THR A 1 90 ? -5.897 -2.771 -3.397 1.00 94.75 90 THR A N 1
ATOM 657 C CA . THR A 1 90 ? -5.506 -1.834 -4.451 1.00 94.75 90 THR A CA 1
ATOM 658 C C . THR A 1 90 ? -4.753 -2.581 -5.540 1.00 94.75 90 THR A C 1
ATOM 660 O O . THR A 1 90 ? -3.855 -3.361 -5.241 1.00 94.75 90 THR A O 1
ATOM 663 N N . THR A 1 91 ? -5.097 -2.347 -6.803 1.00 93.31 91 THR A N 1
ATOM 664 C CA . THR A 1 91 ? -4.349 -2.877 -7.950 1.00 93.31 91 THR A CA 1
ATOM 665 C C . THR A 1 91 ? -3.501 -1.783 -8.585 1.00 93.31 91 THR A C 1
ATOM 667 O O . THR A 1 91 ? -4.011 -0.683 -8.801 1.00 93.31 91 THR A O 1
ATOM 670 N N . PHE A 1 92 ? -2.260 -2.103 -8.932 1.00 93.44 92 PHE A N 1
ATOM 671 C CA . PHE A 1 92 ? -1.276 -1.226 -9.556 1.00 93.44 92 PHE A CA 1
ATOM 672 C C . PHE A 1 92 ? -0.906 -1.753 -10.946 1.00 93.44 92 PHE A C 1
ATOM 674 O O . PHE A 1 92 ? -0.595 -2.936 -11.098 1.00 93.44 92 PHE A O 1
ATOM 681 N N . ASN A 1 93 ? -0.936 -0.882 -11.955 1.00 90.56 93 ASN A N 1
ATOM 682 C CA . ASN A 1 93 ? -0.720 -1.245 -13.357 1.00 90.56 93 ASN A CA 1
ATOM 683 C C . ASN A 1 93 ? 0.659 -0.800 -13.855 1.00 90.56 93 ASN A C 1
ATOM 685 O O . ASN A 1 93 ? 1.148 0.271 -13.489 1.00 90.56 93 ASN A O 1
ATOM 689 N N . ILE A 1 94 ? 1.243 -1.584 -14.762 1.00 84.38 94 ILE A N 1
ATOM 690 C CA . ILE A 1 94 ? 2.517 -1.283 -15.423 1.00 84.38 94 ILE A CA 1
ATOM 691 C C . ILE A 1 94 ? 2.253 -1.153 -16.917 1.00 84.38 94 ILE A C 1
ATOM 693 O O . ILE A 1 94 ? 1.660 -2.042 -17.520 1.00 84.38 94 ILE A O 1
ATOM 697 N N . LYS A 1 95 ? 2.767 -0.090 -17.536 1.00 67.50 95 LYS A N 1
ATOM 698 C CA . LYS A 1 95 ? 2.582 0.221 -18.962 1.00 67.50 95 LYS A CA 1
ATOM 699 C C . LYS A 1 95 ? 2.951 -0.915 -19.931 1.00 67.50 95 LYS A C 1
ATOM 701 O O . LYS A 1 95 ? 2.475 -0.939 -21.062 1.00 67.50 95 LYS A O 1
ATOM 706 N N . ALA A 1 96 ? 3.842 -1.813 -19.508 1.00 63.84 96 ALA A N 1
ATOM 707 C CA . ALA A 1 96 ? 4.447 -2.854 -20.338 1.00 63.84 96 ALA A CA 1
ATOM 708 C C . ALA A 1 96 ? 3.966 -4.285 -20.032 1.00 63.84 96 ALA A C 1
ATOM 710 O O . ALA A 1 96 ? 4.342 -5.198 -20.762 1.00 63.84 96 ALA A O 1
ATOM 711 N N . ASN A 1 97 ? 3.174 -4.499 -18.975 1.00 60.47 97 ASN A N 1
ATOM 712 C CA . ASN A 1 97 ? 2.740 -5.831 -18.551 1.00 60.47 97 ASN A CA 1
ATOM 713 C C . ASN A 1 97 ? 1.243 -5.844 -18.230 1.00 60.47 97 ASN A C 1
ATOM 715 O O . ASN A 1 97 ? 0.770 -5.039 -17.435 1.00 60.47 97 ASN A O 1
ATOM 719 N N . ASP A 1 98 ? 0.527 -6.833 -18.769 1.00 63.59 98 ASP A N 1
ATOM 720 C CA . ASP A 1 98 ? -0.915 -7.031 -18.543 1.00 63.59 98 ASP A CA 1
ATOM 721 C C . ASP A 1 98 ? -1.257 -7.557 -17.132 1.00 63.59 98 ASP A C 1
ATOM 723 O O . ASP A 1 98 ? -2.428 -7.766 -16.811 1.00 63.59 98 ASP A O 1
ATOM 727 N N . PHE A 1 99 ? -0.256 -7.800 -16.279 1.00 67.69 99 PHE A N 1
ATOM 728 C CA . PHE A 1 99 ? -0.448 -8.354 -14.938 1.00 67.69 99 PHE A CA 1
ATOM 729 C C . PHE A 1 99 ? -0.349 -7.256 -13.870 1.00 67.69 99 PHE A C 1
ATOM 731 O O . PHE A 1 99 ? 0.753 -6.755 -13.627 1.00 67.69 99 PHE A O 1
ATOM 738 N N . PRO A 1 100 ? -1.462 -6.882 -13.212 1.00 82.19 100 PRO A N 1
ATOM 739 C CA . PRO A 1 100 ? -1.435 -5.885 -12.154 1.00 82.19 100 PRO A CA 1
ATOM 740 C C . PRO A 1 100 ? -0.869 -6.465 -10.854 1.00 82.19 100 PRO A C 1
ATOM 742 O O . PRO A 1 100 ? -1.156 -7.604 -10.482 1.00 82.19 100 PRO A O 1
ATOM 745 N N . MET A 1 101 ? -0.130 -5.648 -10.108 1.00 89.56 101 MET A N 1
ATOM 746 C CA . MET A 1 101 ? 0.211 -5.958 -8.720 1.00 89.56 101 MET A CA 1
ATOM 747 C C . MET A 1 101 ? -0.975 -5.643 -7.823 1.00 89.56 101 MET A C 1
ATOM 749 O O . MET A 1 101 ? -1.563 -4.573 -7.921 1.00 89.56 101 MET A O 1
ATOM 753 N N . SER A 1 102 ? -1.329 -6.562 -6.936 1.00 92.12 102 SER A N 1
ATOM 754 C CA . SER A 1 102 ? -2.374 -6.354 -5.939 1.00 92.12 102 SER A CA 1
ATOM 755 C C . SER A 1 102 ? -1.736 -6.155 -4.574 1.00 92.12 102 SER A C 1
ATOM 757 O O . SER A 1 102 ? -0.908 -6.960 -4.160 1.00 92.12 102 SER A O 1
ATOM 759 N N . LEU A 1 103 ? -2.142 -5.100 -3.878 1.00 93.12 103 LEU A N 1
ATOM 760 C CA . LEU A 1 103 ? -1.736 -4.763 -2.522 1.00 93.12 103 LEU A CA 1
ATOM 761 C C . LEU A 1 103 ? -2.966 -4.795 -1.620 1.00 93.12 103 LEU A C 1
ATOM 763 O O . LEU A 1 103 ? -3.947 -4.097 -1.873 1.00 93.12 103 LEU A O 1
ATOM 767 N N . TYR A 1 104 ? -2.887 -5.578 -0.560 1.00 93.19 104 TYR A N 1
ATOM 768 C CA . TYR A 1 104 ? -3.810 -5.561 0.556 1.00 93.19 104 TYR A CA 1
ATOM 769 C C . TYR A 1 104 ? -3.199 -4.805 1.726 1.00 93.19 104 TYR A C 1
ATOM 771 O O . TYR A 1 104 ? -2.063 -5.073 2.116 1.00 93.19 104 TYR A O 1
ATOM 779 N N . LEU A 1 105 ? -3.970 -3.879 2.288 1.00 93.00 105 LEU A N 1
ATOM 780 C CA . LEU A 1 105 ? -3.636 -3.155 3.506 1.00 93.00 105 LEU A CA 1
ATOM 781 C C . LEU A 1 105 ? -4.807 -3.251 4.476 1.00 93.00 105 LEU A C 1
ATOM 783 O O . LEU A 1 105 ? -5.953 -3.012 4.099 1.00 93.00 105 LEU A O 1
ATOM 787 N N . ALA A 1 106 ? -4.510 -3.541 5.737 1.00 92.19 106 ALA A N 1
ATOM 788 C CA . ALA A 1 106 ? -5.452 -3.375 6.82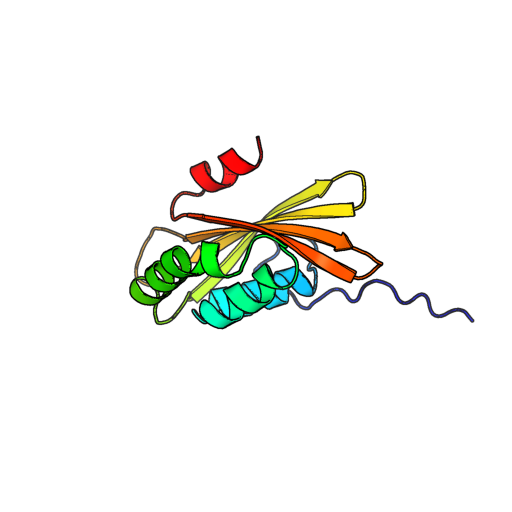9 1.00 92.19 106 ALA A CA 1
ATOM 789 C C . ALA A 1 106 ? -4.923 -2.322 7.797 1.00 92.19 106 ALA A C 1
ATOM 791 O O . ALA A 1 106 ? -3.774 -2.397 8.242 1.00 92.19 106 ALA A O 1
ATOM 792 N N . ALA A 1 107 ? -5.776 -1.369 8.154 1.00 92.25 107 ALA A N 1
ATOM 793 C CA . ALA A 1 107 ? -5.489 -0.356 9.151 1.00 92.25 107 ALA A CA 1
ATOM 794 C C . ALA A 1 107 ? -6.595 -0.281 10.200 1.00 92.25 107 ALA A C 1
ATOM 796 O O . ALA A 1 107 ? -7.764 -0.532 9.918 1.00 92.25 107 ALA A O 1
ATOM 797 N N . MET A 1 108 ? -6.239 0.085 11.424 1.00 91.25 108 MET A N 1
ATOM 798 C CA . MET A 1 108 ? -7.206 0.315 12.495 1.00 91.25 108 MET A CA 1
ATOM 799 C C . MET A 1 108 ? -6.761 1.479 13.387 1.00 91.25 108 MET A C 1
ATOM 801 O O . MET A 1 108 ? -5.565 1.781 13.441 1.00 91.25 108 MET A O 1
ATOM 805 N N . PRO A 1 109 ? -7.692 2.143 14.092 1.00 89.12 109 PRO A N 1
ATOM 806 C CA . PRO A 1 109 ? -7.340 3.190 15.039 1.00 89.12 109 PRO A CA 1
ATOM 807 C C . PRO A 1 109 ? -6.724 2.587 16.311 1.00 89.12 109 PRO A C 1
ATOM 809 O O . PRO A 1 109 ? -7.404 1.931 17.099 1.00 89.12 109 PRO A O 1
ATOM 812 N N . ILE A 1 110 ? -5.442 2.855 16.557 1.00 85.56 110 ILE A N 1
ATOM 813 C CA . ILE A 1 110 ? -4.720 2.480 17.777 1.00 85.56 110 ILE A CA 1
ATOM 814 C C . ILE A 1 110 ? -4.393 3.762 18.534 1.00 85.56 110 ILE A C 1
ATOM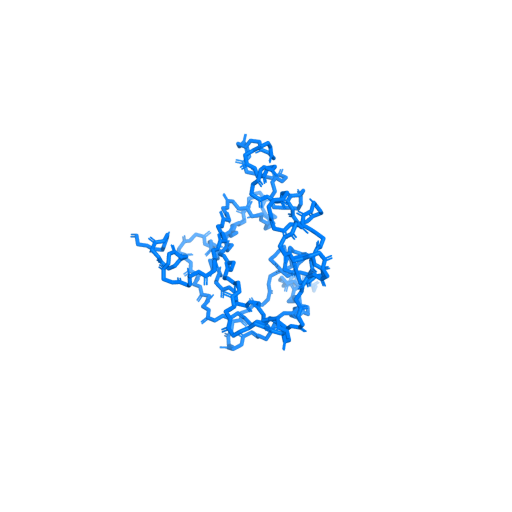 816 O O . ILE A 1 110 ? -3.707 4.645 18.033 1.00 85.56 110 ILE A O 1
ATOM 820 N N . ARG A 1 111 ? -4.916 3.891 19.761 1.00 85.75 111 ARG A N 1
ATOM 821 C CA . ARG A 1 111 ? -4.758 5.102 20.597 1.00 85.75 111 ARG A CA 1
ATOM 822 C C . ARG A 1 111 ? -5.189 6.405 19.894 1.00 85.75 111 ARG A C 1
ATOM 824 O O . ARG A 1 111 ? -4.676 7.470 20.210 1.00 85.75 111 ARG A O 1
ATOM 831 N N . GLY A 1 112 ? -6.165 6.317 18.988 1.00 83.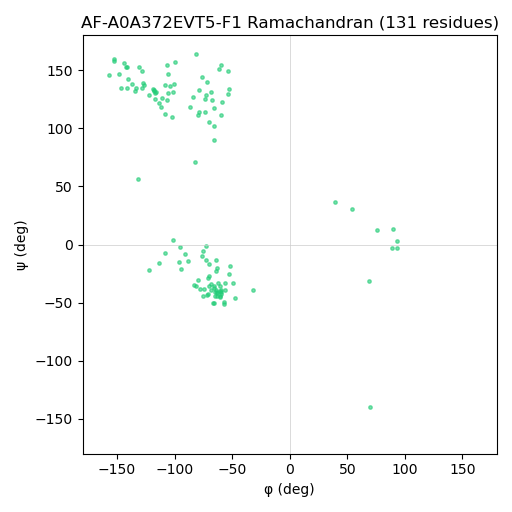50 112 GLY A N 1
ATOM 832 C CA . GLY A 1 112 ? -6.700 7.461 18.243 1.00 83.50 112 GLY A CA 1
ATOM 833 C C . GLY A 1 112 ? -5.968 7.775 16.936 1.00 83.50 112 GLY A C 1
ATOM 834 O O . GLY A 1 112 ? -6.420 8.650 16.205 1.00 83.50 112 GLY A O 1
ATOM 835 N N . GLU A 1 113 ? -4.900 7.047 16.610 1.00 85.50 113 GLU A N 1
ATOM 836 C CA . GLU A 1 113 ? -4.156 7.196 15.359 1.00 85.50 113 GLU A CA 1
ATOM 837 C C . GLU A 1 113 ? -4.403 5.997 14.445 1.00 85.50 113 GLU A C 1
ATOM 839 O O . GLU A 1 113 ? -4.414 4.850 14.894 1.00 85.50 113 GLU A O 1
ATOM 844 N N . TRP A 1 114 ? -4.609 6.250 13.154 1.00 87.81 114 TRP A N 1
ATOM 845 C CA . TRP A 1 114 ? -4.731 5.183 12.165 1.00 87.81 114 TRP A CA 1
ATOM 846 C C . TRP A 1 114 ? -3.378 4.549 11.898 1.00 87.81 114 TRP A C 1
ATOM 848 O O . TRP A 1 114 ? -2.407 5.242 11.600 1.00 87.81 114 TRP A O 1
ATOM 858 N N . GLN A 1 115 ? -3.327 3.227 11.980 1.00 88.44 115 GLN A N 1
ATOM 859 C CA . GLN A 1 115 ? -2.088 2.483 11.840 1.00 88.44 115 GLN A CA 1
ATOM 860 C C . GLN A 1 115 ? -2.299 1.244 10.978 1.00 88.44 115 GLN A C 1
ATOM 862 O O . GLN A 1 115 ? -3.307 0.555 11.140 1.00 88.44 115 GLN A O 1
ATOM 867 N N . ILE A 1 116 ? -1.349 0.961 10.082 1.00 89.75 116 ILE A N 1
ATOM 868 C CA . ILE A 1 116 ? -1.336 -0.279 9.301 1.00 89.75 116 ILE A CA 1
ATOM 869 C C . ILE A 1 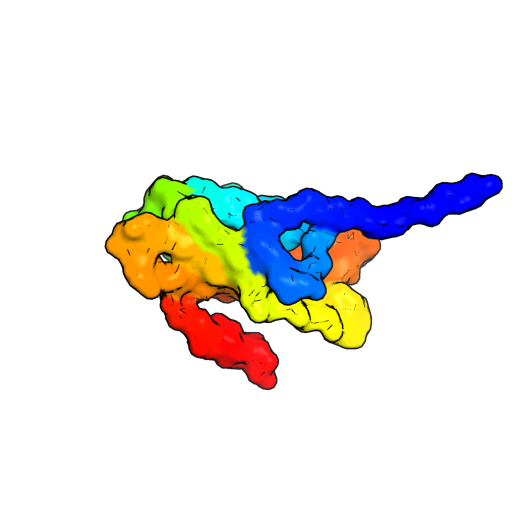116 ? -0.925 -1.420 10.228 1.00 89.75 116 ILE A C 1
ATOM 871 O O . ILE A 1 116 ? 0.101 -1.364 10.900 1.00 89.75 116 ILE A O 1
ATOM 875 N N . VAL A 1 117 ? -1.762 -2.448 10.274 1.00 87.06 117 VAL A N 1
ATOM 876 C CA . VAL A 1 117 ? -1.600 -3.617 11.148 1.00 87.06 117 VAL A CA 1
ATOM 877 C C . VAL A 1 117 ? -1.325 -4.892 10.368 1.00 87.06 117 VAL A C 1
ATOM 879 O O . VAL A 1 117 ? -0.895 -5.888 10.944 1.00 87.06 117 VAL A O 1
ATOM 882 N N . HIS A 1 118 ? -1.593 -4.874 9.066 1.00 87.25 118 HIS A N 1
ATOM 883 C CA . HIS A 1 118 ? -1.325 -5.990 8.183 1.00 87.25 118 HIS A CA 1
ATOM 884 C C . HIS A 1 118 ? -1.189 -5.498 6.746 1.00 87.25 118 HIS A C 1
ATOM 886 O O . HIS A 1 118 ? -1.901 -4.585 6.319 1.00 87.25 118 HIS A O 1
ATOM 892 N N . LEU A 1 119 ? -0.310 -6.153 5.996 1.00 89.50 119 LEU A N 1
ATOM 893 C CA . LEU A 1 119 ? -0.185 -5.975 4.562 1.00 89.50 119 LEU A CA 1
ATOM 894 C C . LEU A 1 119 ? 0.095 -7.314 3.888 1.00 89.50 119 LEU A C 1
ATOM 896 O O . LEU A 1 119 ? 0.707 -8.202 4.479 1.00 89.50 119 LEU A O 1
ATOM 900 N N . ASN A 1 120 ? -0.317 -7.424 2.634 1.00 87.75 120 ASN A N 1
ATOM 901 C CA . ASN A 1 120 ? 0.063 -8.512 1.745 1.00 87.75 120 ASN A CA 1
ATOM 902 C C . ASN A 1 120 ? 0.106 -7.982 0.310 1.00 87.75 120 ASN A C 1
ATOM 904 O O . ASN A 1 120 ? -0.696 -7.124 -0.043 1.00 87.75 120 ASN A O 1
ATOM 908 N N . PHE A 1 121 ? 0.992 -8.490 -0.536 1.00 87.62 121 PHE A N 1
ATOM 909 C CA . PHE A 1 121 ? 0.987 -8.158 -1.956 1.00 87.62 121 PHE A CA 1
ATOM 910 C C . PHE A 1 121 ? 1.306 -9.379 -2.809 1.00 87.62 121 PHE A C 1
ATOM 912 O O . PHE A 1 121 ? 2.142 -10.205 -2.457 1.00 87.62 121 PHE A O 1
ATOM 919 N N . ASP A 1 122 ? 0.639 -9.491 -3.953 1.00 83.94 122 ASP A N 1
ATOM 920 C CA . ASP A 1 122 ? 0.878 -10.559 -4.924 1.00 83.94 122 ASP A CA 1
ATOM 921 C C . ASP A 1 122 ? 0.504 -10.067 -6.333 1.00 83.94 122 ASP A C 1
ATOM 923 O O . ASP A 1 122 ? -0.291 -9.142 -6.507 1.00 83.94 122 ASP A O 1
ATOM 927 N N . THR A 1 123 ? 1.057 -10.712 -7.355 1.00 78.00 123 THR A N 1
ATOM 928 C CA . THR A 1 123 ? 0.669 -10.514 -8.766 1.00 78.00 123 THR A CA 1
ATOM 929 C C . THR A 1 123 ? -0.699 -11.133 -9.087 1.00 78.00 123 THR A C 1
ATOM 931 O O . THR A 1 123 ? -1.285 -10.870 -10.134 1.00 78.00 123 THR A O 1
ATOM 934 N N . SER A 1 124 ? -1.230 -11.970 -8.194 1.00 72.75 124 SER A N 1
ATOM 935 C CA . SER A 1 124 ? -2.550 -12.584 -8.281 1.00 72.75 124 SER A CA 1
ATOM 936 C C . SER A 1 124 ? -3.498 -11.981 -7.252 1.00 72.75 124 SER A C 1
ATOM 938 O O . SER A 1 124 ? -3.395 -12.250 -6.052 1.00 72.75 124 SER A O 1
ATOM 940 N N . VAL A 1 125 ? -4.504 -11.246 -7.736 1.00 66.81 125 VAL A N 1
ATOM 941 C CA . VAL A 1 125 ? -5.571 -10.696 -6.886 1.00 66.81 125 VAL A CA 1
ATOM 942 C C . VAL A 1 125 ? -6.287 -11.790 -6.093 1.00 66.81 125 VAL A C 1
ATOM 944 O O . VAL A 1 125 ? -6.666 -11.568 -4.953 1.00 66.81 125 VAL A O 1
ATOM 947 N N . THR A 1 126 ? -6.422 -13.003 -6.640 1.00 66.88 126 THR A N 1
ATOM 948 C CA . THR A 1 126 ? -7.086 -14.121 -5.956 1.00 66.88 126 THR A CA 1
ATOM 949 C C . THR A 1 126 ? -6.353 -14.524 -4.682 1.00 66.88 126 THR A C 1
ATOM 951 O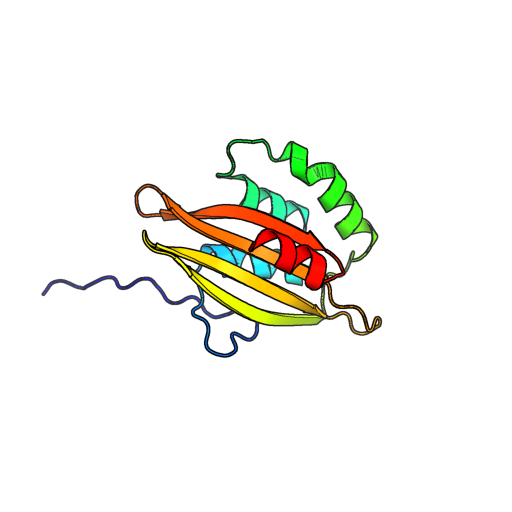 O . THR A 1 126 ? -6.997 -14.749 -3.664 1.00 66.88 126 THR A O 1
ATOM 954 N N . LYS A 1 127 ? -5.015 -14.552 -4.704 1.00 67.44 127 LYS A N 1
ATOM 955 C CA . LYS A 1 127 ? -4.224 -14.861 -3.504 1.00 67.44 127 LYS A CA 1
ATOM 956 C C . LYS A 1 127 ? -4.331 -13.761 -2.452 1.00 67.44 127 LYS A C 1
ATOM 958 O O . LYS A 1 127 ? -4.342 -14.052 -1.262 1.00 67.44 127 LYS A O 1
ATOM 963 N N . VAL A 1 128 ? -4.442 -12.510 -2.893 1.00 68.12 128 VAL A N 1
ATOM 964 C CA . VAL A 1 128 ? -4.699 -11.372 -2.004 1.00 68.12 128 VAL A CA 1
ATOM 965 C C . VAL A 1 128 ? -6.113 -11.441 -1.420 1.00 68.12 128 VAL A C 1
ATOM 967 O O . VAL A 1 128 ? -6.316 -11.171 -0.247 1.00 68.12 128 VAL A O 1
ATOM 970 N N . LEU A 1 129 ? -7.111 -11.856 -2.198 1.00 72.56 129 LEU A N 1
ATOM 971 C CA . LEU A 1 129 ? -8.479 -12.028 -1.705 1.00 72.56 129 LEU A CA 1
ATOM 972 C C . LEU A 1 129 ? -8.620 -13.227 -0.758 1.00 72.56 129 LEU A C 1
ATOM 974 O O . LEU A 1 129 ? -9.476 -13.198 0.124 1.00 72.56 129 LEU A O 1
ATOM 978 N N . ASP A 1 130 ? -7.794 -14.265 -0.902 1.00 72.00 130 ASP A N 1
ATOM 979 C CA . ASP A 1 130 ? -7.784 -15.402 0.021 1.00 72.00 130 ASP A CA 1
ATOM 980 C C . ASP A 1 130 ? -7.362 -14.996 1.446 1.00 72.00 130 ASP A C 1
ATOM 982 O O . ASP A 1 130 ? -7.780 -15.660 2.391 1.00 72.00 130 ASP A O 1
ATOM 986 N N . THR A 1 131 ? -6.638 -13.882 1.643 1.00 63.00 131 THR A N 1
ATOM 987 C CA . THR A 1 131 ? -6.344 -13.358 2.996 1.00 63.00 131 THR A CA 1
ATOM 988 C C . THR A 1 131 ? -7.528 -12.657 3.661 1.00 63.00 131 THR A C 1
ATOM 990 O O . THR A 1 131 ? -7.425 -12.261 4.817 1.00 63.00 131 THR A O 1
ATOM 993 N N . LEU A 1 132 ? -8.645 -12.488 2.945 1.00 60.22 132 LEU A N 1
ATOM 994 C CA . LEU A 1 132 ? -9.888 -11.903 3.463 1.00 60.22 132 LEU A CA 1
ATOM 995 C C . LEU A 1 132 ? -10.904 -12.958 3.939 1.00 60.22 132 LEU A C 1
ATOM 997 O O . LEU A 1 132 ? -12.008 -12.582 4.350 1.00 60.22 132 LEU A O 1
ATOM 1001 N N . ARG A 1 133 ? -10.593 -14.254 3.792 1.00 58.75 133 ARG A N 1
ATOM 1002 C CA . ARG A 1 133 ? -11.435 -15.378 4.237 1.00 58.75 133 ARG A CA 1
ATOM 1003 C C . ARG A 1 133 ? -11.145 -15.748 5.683 1.00 58.75 133 ARG A C 1
ATOM 1005 O O . ARG A 1 133 ? -12.138 -16.044 6.384 1.00 58.75 133 ARG A O 1
#

Radius of gyration: 14.81 Å; Cα contacts (8 Å, |Δi|>4): 231; chains: 1; bounding box: 33×42×41 Å

Sequence (133 aa):
MALCAGPAMAEPVCEMRGAEAYDVLEASKAEFLKGDFETFADKASAVMGSGRDSLDEPIAQLAGLFPEGFESCQTVLQRKEPGGMVQEVTTFNIKANDFPMSLYLAAMPIRGEWQIVHLNFDTSVTKVLDTLR